Protein AF-A0AAN0JSX2-F1 (afdb_monomer)

Organism: Amphimedon queenslandica (NCBI:txid400682)

Secondary structure (DSSP, 8-state):
-PPPEEEE---TT--EEEEEETT---S-STT---EEEEEE-TT---EEEEEE-SS-EEEEESS--SS-TTS-TT---EEEEE-TTT-EEEEEEEEEEEEEEE-TT---S----S-GGGS----HHHHHHHHHHHHHHHS-HHHHHHHHHHHHT---HHHHTTSS--

Mean predicted aligned error: 17.33 Å

Structure (mmCIF, N/CA/C/O backbone):
data_AF-A0AAN0JSX2-F1
#
_entry.id   AF-A0AAN0JSX2-F1
#
loop_
_atom_site.group_PDB
_atom_site.id
_atom_site.type_symbol
_atom_site.label_atom_id
_atom_site.label_alt_id
_atom_site.label_comp_id
_atom_site.label_asym_id
_atom_site.label_entity_id
_atom_site.label_seq_id
_atom_site.pdbx_PDB_ins_code
_atom_site.Cartn_x
_atom_site.Cartn_y
_atom_site.Cartn_z
_atom_site.occupancy
_atom_site.B_iso_or_equiv
_atom_site.auth_seq_id
_atom_site.auth_comp_id
_atom_site.auth_asym_id
_atom_site.auth_atom_id
_atom_site.pdbx_PDB_model_num
ATOM 1 N N . MET A 1 1 ? -31.778 7.246 20.346 1.00 63.88 1 MET A N 1
ATOM 2 C CA . MET A 1 1 ? -30.745 7.809 19.453 1.00 63.88 1 MET A CA 1
ATOM 3 C C . MET A 1 1 ? -29.458 7.759 20.254 1.00 63.88 1 MET A C 1
ATOM 5 O O . MET A 1 1 ? -29.471 8.270 21.362 1.00 63.88 1 MET A O 1
ATOM 9 N N . MET A 1 2 ? -28.451 7.012 19.806 1.00 69.50 2 MET A N 1
ATOM 10 C CA . MET A 1 2 ? -27.197 6.855 20.552 1.00 69.50 2 MET A CA 1
ATOM 11 C C . MET A 1 2 ? -26.260 8.002 20.161 1.00 69.50 2 MET A C 1
ATOM 13 O O . MET A 1 2 ? -26.113 8.276 18.970 1.00 69.50 2 MET A O 1
ATOM 17 N N . GLU A 1 3 ? -25.701 8.702 21.144 1.00 83.25 3 GLU A N 1
ATOM 18 C CA . GLU A 1 3 ? -24.790 9.827 20.920 1.00 83.25 3 GLU A CA 1
ATOM 19 C C . GLU A 1 3 ? -23.380 9.284 20.666 1.00 83.25 3 GLU A C 1
ATOM 21 O O . GLU A 1 3 ? -22.887 8.461 21.436 1.00 83.25 3 GLU A O 1
ATOM 26 N N . ILE A 1 4 ? -22.761 9.684 19.551 1.00 87.25 4 ILE A N 1
ATOM 27 C CA . ILE A 1 4 ? -21.416 9.234 19.177 1.00 87.25 4 ILE A CA 1
ATOM 28 C C . ILE A 1 4 ? -20.429 10.353 19.489 1.00 87.25 4 ILE A C 1
ATOM 30 O O . ILE A 1 4 ? -20.516 11.436 18.910 1.00 87.25 4 ILE A O 1
ATOM 34 N N . THR A 1 5 ? -19.467 10.072 20.364 1.00 88.88 5 THR A N 1
ATOM 35 C CA . THR A 1 5 ? -18.382 11.004 20.701 1.00 88.88 5 THR A CA 1
ATOM 36 C C . THR A 1 5 ? -17.148 10.666 19.875 1.00 88.88 5 THR A C 1
ATOM 38 O O . THR A 1 5 ? -16.704 9.524 19.872 1.00 88.88 5 THR A O 1
ATOM 41 N N . ILE A 1 6 ? -16.573 11.644 19.173 1.00 89.38 6 ILE A N 1
ATOM 42 C CA . ILE A 1 6 ? -15.416 11.435 18.290 1.00 89.38 6 ILE A CA 1
ATOM 43 C C . ILE A 1 6 ? -14.144 11.941 18.967 1.00 89.38 6 ILE A C 1
ATOM 45 O O . ILE A 1 6 ? -14.083 13.095 19.389 1.00 89.38 6 ILE A O 1
ATOM 49 N N . GLN A 1 7 ? -13.115 11.098 19.017 1.00 86.88 7 GLN A N 1
ATOM 50 C CA . GLN A 1 7 ? -11.794 11.433 19.540 1.00 86.88 7 GLN A CA 1
ATOM 51 C C . GLN A 1 7 ? -10.733 11.206 18.455 1.00 86.88 7 GLN A C 1
ATOM 53 O O . GLN A 1 7 ? -10.512 10.085 18.002 1.00 86.88 7 GLN A O 1
ATOM 58 N N . GLU A 1 8 ? -10.073 12.278 18.008 1.00 81.38 8 GLU A N 1
ATOM 59 C CA . GLU A 1 8 ? -8.985 12.190 17.025 1.00 81.38 8 GLU A CA 1
ATOM 60 C C . GLU A 1 8 ? -7.640 11.970 17.723 1.00 81.38 8 GLU A C 1
ATOM 62 O O . GLU A 1 8 ? -7.170 12.812 18.494 1.00 81.38 8 GLU A O 1
ATOM 67 N N . THR A 1 9 ? -6.981 10.854 17.415 1.00 73.50 9 THR A N 1
ATOM 68 C CA . THR A 1 9 ? -5.629 10.579 17.903 1.00 73.50 9 THR A CA 1
ATOM 69 C C . THR A 1 9 ? -4.626 11.293 16.991 1.00 73.50 9 THR A C 1
ATOM 71 O O . THR A 1 9 ? -4.308 10.839 15.892 1.00 73.50 9 THR A O 1
ATOM 74 N N . ASN A 1 10 ? -4.108 12.446 17.425 1.00 59.91 10 ASN A N 1
ATOM 75 C CA . ASN A 1 10 ? -3.273 13.322 16.586 1.00 59.91 10 ASN A CA 1
ATOM 76 C C . ASN A 1 10 ? -1.787 12.895 16.4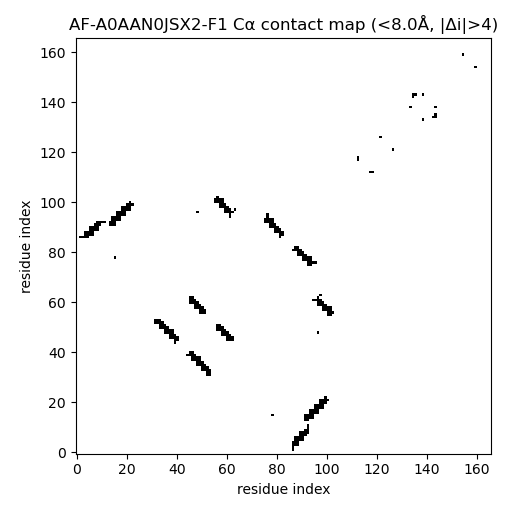89 1.00 59.91 10 ASN A C 1
ATOM 78 O O . ASN A 1 10 ? -0.896 13.699 16.208 1.00 59.91 10 ASN A O 1
ATOM 82 N N . SER A 1 11 ? -1.487 11.615 16.711 1.00 59.62 11 SER A N 1
ATOM 83 C CA . SER A 1 11 ? -0.126 11.090 16.594 1.00 59.62 11 SER A CA 1
ATOM 84 C C . SER A 1 11 ? 0.223 10.834 15.129 1.00 59.62 11 SER A C 1
ATOM 86 O O . SER A 1 11 ? -0.062 9.785 14.559 1.00 59.62 11 SER A O 1
ATOM 88 N N . GLN A 1 12 ? 0.890 11.796 14.491 1.00 54.22 12 GLN A N 1
ATOM 89 C CA . GLN A 1 12 ? 1.359 11.678 13.100 1.00 54.22 12 GLN A CA 1
ATOM 90 C C . GLN A 1 12 ? 2.410 10.561 12.899 1.00 54.22 12 GLN A C 1
ATOM 92 O O . GLN A 1 12 ? 2.685 10.161 11.768 1.00 54.22 12 GLN A O 1
ATOM 97 N N . ARG A 1 13 ? 3.006 10.062 13.993 1.00 54.09 13 ARG A N 1
ATOM 98 C CA . ARG A 1 13 ? 3.979 8.956 13.999 1.00 54.09 13 ARG A CA 1
ATOM 99 C 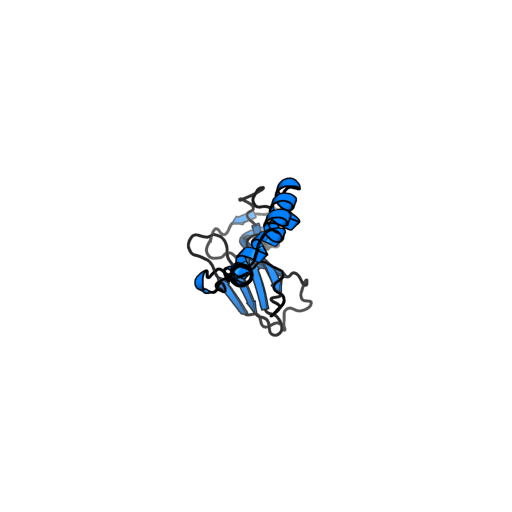C . ARG A 1 13 ? 3.335 7.563 14.029 1.00 54.09 13 ARG A C 1
ATOM 101 O O . ARG A 1 13 ? 4.021 6.613 13.674 1.00 54.09 13 ARG A O 1
ATOM 108 N N . ASP A 1 14 ? 2.038 7.471 14.325 1.00 62.66 14 ASP A N 1
ATOM 109 C CA . ASP A 1 14 ? 1.311 6.205 14.513 1.00 62.66 14 ASP A CA 1
ATOM 110 C C . ASP A 1 14 ? 0.296 5.952 13.387 1.00 62.66 14 ASP A C 1
ATOM 112 O O . ASP A 1 14 ? -0.774 5.385 13.600 1.00 62.66 14 ASP A O 1
ATOM 116 N N . ALA A 1 15 ? 0.595 6.420 12.170 1.00 76.56 15 ALA A N 1
ATOM 117 C CA . ALA A 1 15 ? -0.285 6.186 11.031 1.00 76.56 15 ALA A CA 1
ATOM 118 C C . ALA A 1 15 ? -0.373 4.681 10.734 1.00 76.56 15 ALA A C 1
ATOM 120 O O . ALA A 1 15 ? 0.640 4.032 10.467 1.00 76.56 15 ALA A O 1
ATOM 121 N N . ILE A 1 16 ? -1.588 4.137 10.755 1.00 85.44 16 ILE A N 1
ATOM 122 C CA . ILE A 1 16 ? -1.847 2.718 10.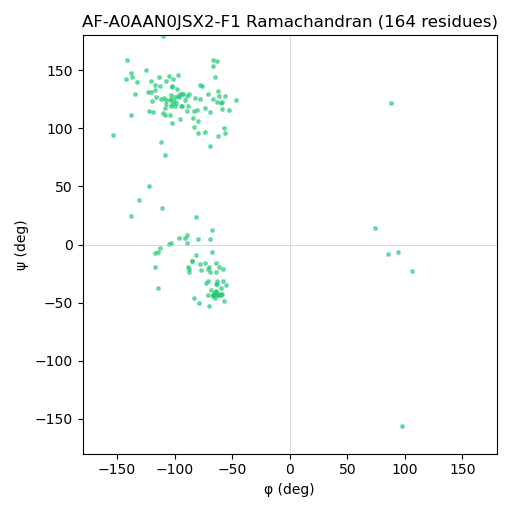505 1.00 85.44 16 ILE A CA 1
ATOM 123 C C . ILE A 1 16 ? -1.902 2.514 8.986 1.00 85.44 16 ILE A C 1
ATOM 125 O O . ILE A 1 16 ? -2.799 3.064 8.346 1.00 85.44 16 ILE A O 1
ATOM 129 N N . PRO A 1 17 ? -0.978 1.766 8.360 1.00 87.25 17 PRO A N 1
ATOM 130 C CA . PRO A 1 17 ? -1.005 1.568 6.916 1.00 87.25 17 PRO A CA 1
ATOM 131 C C . PRO A 1 17 ? -2.168 0.654 6.511 1.00 87.25 17 PRO A C 1
ATOM 133 O O . PRO A 1 17 ? -2.313 -0.450 7.037 1.00 87.25 17 PRO A O 1
ATOM 136 N N . LEU A 1 18 ? -2.969 1.090 5.540 1.00 88.56 18 LEU A N 1
ATOM 137 C CA . LEU A 1 18 ? -4.032 0.292 4.934 1.00 88.56 18 LEU A CA 1
ATOM 138 C C . LEU A 1 18 ? -3.549 -0.276 3.598 1.00 88.56 18 LEU A C 1
ATOM 140 O O . LEU A 1 18 ? -3.137 0.470 2.713 1.00 88.56 18 LEU A O 1
ATOM 144 N N . LEU A 1 19 ? -3.601 -1.598 3.437 1.00 89.00 19 LEU A N 1
ATOM 145 C CA . LEU A 1 19 ? -3.076 -2.284 2.254 1.00 89.00 19 LEU A CA 1
ATOM 146 C C . LEU A 1 19 ? -4.213 -2.788 1.368 1.00 89.00 19 LEU A C 1
ATOM 148 O O . LEU A 1 19 ? -5.057 -3.563 1.815 1.00 89.00 19 LEU A O 1
ATOM 152 N N . SER A 1 20 ? -4.204 -2.387 0.099 1.00 88.00 20 SER A N 1
ATOM 153 C CA . SER A 1 20 ? -5.123 -2.881 -0.927 1.00 88.00 20 SER A CA 1
ATOM 154 C C . SER A 1 20 ? -4.355 -3.750 -1.918 1.00 88.00 20 SER A C 1
ATOM 156 O O . SER A 1 20 ? -3.491 -3.251 -2.633 1.00 88.00 20 SER A O 1
ATOM 158 N N . PHE A 1 21 ? -4.641 -5.050 -1.952 1.00 87.62 21 PHE A N 1
ATOM 159 C CA . PHE A 1 21 ? -3.973 -5.998 -2.843 1.00 87.62 21 PHE A CA 1
ATOM 160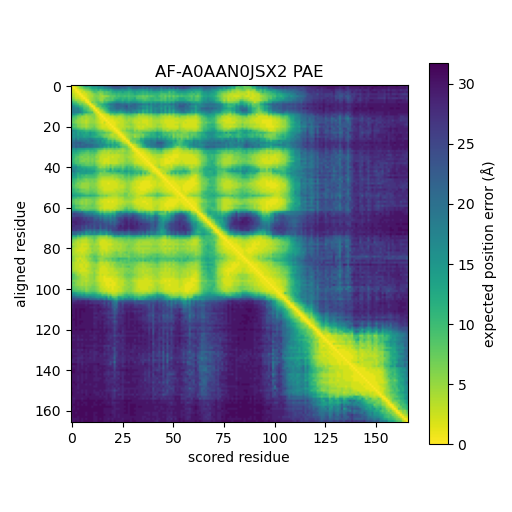 C C . PHE A 1 21 ? -4.757 -6.182 -4.145 1.00 87.62 21 PHE A C 1
ATOM 162 O O . PHE A 1 21 ? -5.957 -6.447 -4.137 1.00 87.62 21 PHE A O 1
ATOM 169 N N . SER A 1 22 ? -4.064 -6.063 -5.278 1.00 85.81 22 SER A N 1
ATOM 170 C CA . SER A 1 22 ? -4.658 -6.173 -6.625 1.00 85.81 22 SER A CA 1
ATOM 171 C C . SER A 1 22 ? -5.253 -7.547 -6.952 1.00 85.81 22 SER A C 1
ATOM 173 O O . SER A 1 22 ? -6.139 -7.647 -7.794 1.00 85.81 22 SER A O 1
ATOM 175 N N . ASN A 1 23 ? -4.797 -8.606 -6.286 1.00 83.62 23 ASN A N 1
ATOM 176 C CA . ASN A 1 23 ? -5.297 -9.971 -6.448 1.00 83.62 23 ASN A CA 1
ATOM 177 C C . ASN A 1 23 ? -6.467 -10.321 -5.510 1.00 83.62 23 ASN A C 1
ATOM 179 O O . ASN A 1 23 ? -6.867 -11.481 -5.458 1.00 83.62 23 ASN A O 1
ATOM 183 N N . GLY A 1 24 ? -7.023 -9.344 -4.789 1.00 76.50 24 GLY A N 1
ATOM 184 C CA . GLY A 1 24 ? -8.196 -9.534 -3.938 1.00 76.50 24 GLY A CA 1
ATOM 185 C C . GLY A 1 24 ? -7.865 -9.762 -2.462 1.00 76.50 24 GLY A C 1
ATOM 186 O O . GLY A 1 24 ? -6.842 -9.304 -1.952 1.00 76.50 24 GLY A O 1
ATOM 187 N N . ARG A 1 25 ? -8.790 -10.414 -1.750 1.00 75.06 25 ARG A N 1
ATOM 188 C CA . ARG A 1 25 ? -8.750 -10.611 -0.294 1.00 75.06 25 ARG A CA 1
ATOM 189 C C . ARG A 1 25 ? -8.354 -12.051 0.034 1.00 75.06 25 ARG A C 1
ATOM 191 O O . ARG A 1 25 ? -8.733 -12.969 -0.677 1.00 75.06 25 ARG A O 1
ATOM 198 N N . LEU A 1 26 ? -7.607 -12.229 1.120 1.00 73.25 26 LEU A N 1
ATOM 199 C CA . LEU A 1 26 ? -7.299 -13.549 1.668 1.00 73.25 26 LEU A CA 1
ATOM 200 C C . LEU A 1 26 ? -8.514 -14.117 2.412 1.00 73.25 26 LEU A C 1
ATOM 202 O O . LEU A 1 26 ? -9.139 -13.399 3.198 1.00 73.25 26 LEU A O 1
ATOM 206 N N . ASP A 1 27 ? -8.798 -15.402 2.199 1.00 70.94 27 ASP A N 1
ATOM 207 C CA . ASP A 1 27 ? -9.889 -16.120 2.873 1.00 70.94 27 ASP A CA 1
ATOM 208 C C . ASP A 1 27 ? -9.568 -16.414 4.348 1.00 70.94 27 ASP A C 1
ATOM 210 O O . ASP A 1 27 ? -10.451 -16.361 5.204 1.00 70.94 27 ASP A O 1
ATOM 214 N N . SER A 1 28 ? -8.293 -16.656 4.672 1.00 67.19 28 SER A N 1
ATOM 215 C CA . SER A 1 28 ? -7.804 -16.826 6.042 1.00 67.19 28 SER A CA 1
ATOM 216 C C . SER A 1 28 ? -6.536 -16.002 6.288 1.00 67.19 28 SER A C 1
ATOM 218 O O . SER A 1 28 ? -5.655 -15.872 5.440 1.00 67.19 28 SER A O 1
ATOM 220 N N . SER A 1 29 ? -6.461 -15.401 7.477 1.00 67.81 29 SER A N 1
ATOM 221 C CA . SE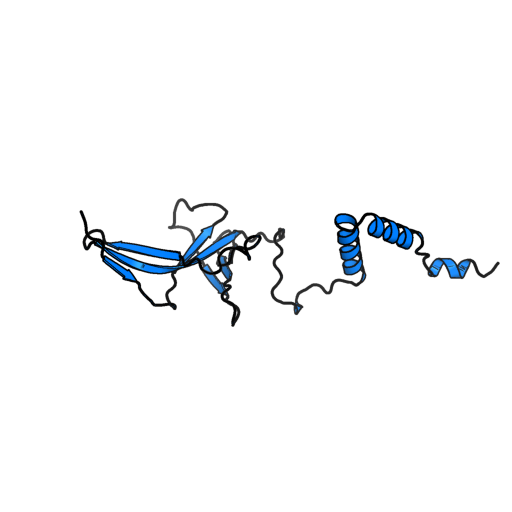R A 1 29 ? -5.327 -14.579 7.929 1.00 67.81 29 SER A CA 1
ATOM 222 C C . SER A 1 29 ? -4.227 -15.412 8.607 1.00 67.81 29 SER A C 1
ATOM 224 O O . SER A 1 29 ? -3.081 -14.980 8.695 1.00 67.81 29 SER A O 1
ATOM 226 N N . SER A 1 30 ? -4.561 -16.615 9.089 1.00 64.81 30 SER A N 1
ATOM 227 C CA . SER A 1 30 ? -3.735 -17.382 10.032 1.00 64.81 30 SER A CA 1
ATOM 228 C C . SER A 1 30 ? -2.433 -17.934 9.453 1.00 64.81 30 SER A C 1
ATOM 230 O O . SER A 1 30 ? -1.492 -18.147 10.213 1.00 64.81 30 SER A O 1
ATOM 232 N N . ASP A 1 31 ? -2.349 -18.124 8.133 1.00 66.00 31 ASP A N 1
ATOM 233 C CA . ASP A 1 31 ? -1.277 -18.935 7.540 1.00 66.00 31 ASP A CA 1
ATOM 234 C C . ASP A 1 31 ? -0.281 -18.136 6.693 1.00 66.00 31 ASP A C 1
ATOM 236 O O . ASP A 1 31 ? 0.710 -18.688 6.218 1.00 66.00 31 ASP A O 1
ATOM 240 N N . VAL A 1 32 ? -0.493 -16.829 6.513 1.00 74.12 32 VAL A N 1
ATOM 241 C CA . VAL A 1 32 ? 0.390 -16.019 5.668 1.00 74.12 32 VAL A CA 1
ATOM 242 C C . VAL A 1 32 ? 1.441 -15.331 6.528 1.00 74.12 32 VAL A C 1
ATOM 244 O O . VAL A 1 32 ? 1.164 -14.361 7.235 1.00 74.12 32 VAL A O 1
ATOM 247 N N . LYS A 1 33 ? 2.691 -15.789 6.432 1.00 84.62 33 LYS A N 1
ATOM 248 C CA . LYS A 1 33 ? 3.825 -15.059 7.006 1.00 84.62 33 LYS A CA 1
ATOM 249 C C . LYS A 1 33 ? 4.113 -13.840 6.146 1.00 84.62 33 LYS A C 1
ATOM 251 O O . LYS A 1 33 ? 4.479 -13.963 4.979 1.00 84.62 33 LYS A O 1
ATOM 256 N N . VAL A 1 34 ? 3.974 -12.656 6.735 1.00 87.06 34 VAL A N 1
ATOM 257 C CA . VAL A 1 34 ? 4.172 -11.388 6.033 1.00 87.06 34 VAL A CA 1
ATOM 258 C C . VAL A 1 34 ? 5.337 -10.615 6.642 1.00 87.06 34 VAL A C 1
ATOM 260 O O . VAL A 1 34 ? 5.440 -10.463 7.858 1.00 87.06 34 VAL A O 1
ATOM 263 N N . LYS A 1 35 ? 6.232 -10.110 5.791 1.00 91.31 35 LYS A N 1
ATOM 264 C CA . LYS A 1 35 ? 7.308 -9.185 6.169 1.00 91.31 35 LYS A CA 1
ATOM 265 C C . LYS A 1 35 ? 7.156 -7.880 5.407 1.00 91.31 35 LYS A C 1
ATOM 267 O O . LYS A 1 35 ? 7.173 -7.873 4.177 1.00 91.31 35 LYS A O 1
ATOM 272 N N . HIS A 1 36 ? 7.065 -6.781 6.143 1.00 91.88 36 HIS A N 1
ATOM 273 C CA . HIS A 1 36 ? 6.926 -5.441 5.588 1.00 91.88 36 HIS A CA 1
ATOM 274 C C . HIS A 1 36 ? 8.258 -4.690 5.621 1.00 91.88 36 HIS A C 1
ATOM 276 O O . HIS A 1 36 ? 9.043 -4.808 6.563 1.00 91.88 36 HIS A O 1
ATOM 282 N N . SER A 1 37 ? 8.531 -3.910 4.584 1.00 92.62 37 SER A N 1
ATOM 283 C CA . SER A 1 37 ? 9.675 -3.002 4.516 1.00 92.62 37 SER A CA 1
ATOM 284 C C . SER A 1 37 ? 9.216 -1.688 3.902 1.00 92.62 37 SER A C 1
ATOM 286 O O . SER A 1 37 ? 8.833 -1.643 2.733 1.00 92.62 37 SER A O 1
ATOM 288 N N . LEU A 1 38 ? 9.206 -0.635 4.718 1.00 90.12 38 LEU A N 1
ATOM 289 C CA . LEU A 1 38 ? 8.777 0.702 4.326 1.00 90.12 38 LEU A CA 1
ATOM 290 C C . LEU A 1 38 ? 9.994 1.536 3.921 1.00 90.12 38 LEU A C 1
ATOM 292 O O . LEU A 1 38 ? 10.967 1.637 4.666 1.00 90.12 38 LEU A O 1
ATOM 296 N N . TYR A 1 39 ? 9.907 2.164 2.756 1.00 88.62 39 TYR A N 1
ATOM 297 C CA . TYR A 1 39 ? 10.922 3.052 2.211 1.00 88.62 39 TYR A CA 1
ATOM 298 C C . TYR A 1 39 ? 10.313 4.432 1.998 1.00 88.62 39 TYR A C 1
ATOM 300 O O . TYR A 1 39 ? 9.248 4.570 1.396 1.00 88.62 39 TYR A O 1
ATOM 308 N N . GLN A 1 40 ? 11.004 5.460 2.475 1.00 83.81 40 GLN A N 1
ATOM 309 C CA . GLN A 1 40 ? 10.628 6.849 2.261 1.00 83.81 40 GLN A CA 1
ATOM 310 C C . GLN A 1 40 ? 11.870 7.642 1.870 1.00 83.81 40 GLN A C 1
ATOM 312 O O . GLN A 1 40 ? 12.892 7.591 2.556 1.00 83.81 40 GLN A O 1
ATOM 317 N N . GLU A 1 41 ? 11.770 8.391 0.779 1.00 77.62 41 GLU A N 1
ATOM 318 C CA . GLU A 1 41 ? 12.811 9.333 0.390 1.00 77.62 41 GLU A CA 1
ATOM 319 C C . GLU A 1 41 ? 12.718 10.603 1.248 1.00 77.62 41 GLU A C 1
ATOM 321 O O . GLU A 1 41 ? 11.628 11.119 1.521 1.00 77.62 41 GLU A O 1
ATOM 326 N N . LYS A 1 42 ? 13.866 11.112 1.710 1.00 76.94 42 LYS A N 1
ATOM 327 C CA . LYS A 1 42 ? 13.910 12.320 2.542 1.00 76.94 42 LYS A CA 1
ATOM 328 C C . LYS A 1 42 ? 13.333 13.507 1.766 1.00 76.94 42 LYS A C 1
ATOM 330 O O . LYS A 1 42 ? 13.770 13.800 0.664 1.00 76.94 42 LYS A O 1
ATOM 335 N N . GLY A 1 43 ? 12.369 14.204 2.365 1.00 69.94 43 GLY A N 1
ATOM 336 C CA . GLY A 1 43 ? 11.714 15.366 1.753 1.00 69.94 43 GLY A CA 1
ATOM 337 C C . GLY A 1 43 ? 10.537 15.028 0.835 1.00 69.94 43 GLY A C 1
ATOM 338 O O . GLY A 1 43 ? 9.787 15.930 0.468 1.00 69.94 43 GLY A O 1
ATOM 339 N N . MET A 1 44 ? 10.302 13.748 0.526 1.00 69.88 44 MET A N 1
ATOM 340 C CA . MET A 1 44 ? 9.121 13.317 -0.219 1.00 69.88 44 MET A CA 1
ATOM 341 C C . MET A 1 44 ? 8.079 12.714 0.723 1.00 69.88 44 MET A C 1
ATOM 343 O O . MET A 1 44 ? 8.383 11.910 1.606 1.00 69.88 44 MET A O 1
ATOM 347 N N . LYS A 1 45 ? 6.812 13.085 0.513 1.00 74.44 45 LYS A N 1
ATOM 348 C CA . LYS A 1 45 ? 5.673 12.433 1.179 1.00 74.44 45 LYS A CA 1
ATOM 349 C C . LYS A 1 45 ? 5.386 11.039 0.601 1.00 74.44 45 LYS A C 1
ATOM 351 O O . LYS A 1 45 ? 4.702 10.244 1.242 1.00 74.44 45 LYS A O 1
ATOM 356 N N . ARG A 1 46 ? 5.931 10.738 -0.587 1.00 77.81 46 ARG A N 1
ATOM 357 C CA . ARG A 1 46 ? 5.840 9.428 -1.238 1.00 77.81 46 ARG A CA 1
ATOM 358 C C . ARG A 1 46 ? 6.596 8.376 -0.438 1.00 77.81 46 ARG A C 1
ATOM 360 O O . ARG A 1 46 ? 7.784 8.513 -0.160 1.00 77.81 46 ARG A O 1
ATOM 367 N N . ARG A 1 47 ? 5.874 7.317 -0.106 1.00 84.56 47 ARG A N 1
ATOM 368 C CA . ARG A 1 47 ? 6.321 6.128 0.603 1.00 84.56 47 ARG A CA 1
ATOM 369 C C . ARG A 1 47 ? 6.083 4.921 -0.292 1.00 84.56 47 ARG A C 1
ATOM 371 O O . ARG A 1 47 ? 5.050 4.818 -0.957 1.00 84.56 47 ARG A O 1
ATOM 378 N N . THR A 1 48 ? 7.035 4.004 -0.274 1.00 89.00 48 THR A N 1
ATOM 379 C CA . THR A 1 48 ? 6.965 2.718 -0.961 1.00 89.00 48 THR A CA 1
ATOM 380 C C . THR A 1 48 ? 6.982 1.621 0.085 1.00 89.00 48 THR A C 1
ATOM 382 O O . THR A 1 48 ? 7.878 1.576 0.926 1.00 89.00 48 THR A O 1
ATOM 385 N N . LEU A 1 49 ? 6.011 0.721 0.027 1.00 91.38 49 LEU A N 1
ATOM 386 C CA . LEU A 1 49 ? 5.935 -0.441 0.890 1.00 91.38 49 LEU A CA 1
ATOM 387 C C . LEU A 1 49 ? 6.224 -1.699 0.080 1.00 91.38 49 LEU A C 1
ATOM 389 O O . LEU A 1 49 ? 5.570 -1.978 -0.925 1.00 91.38 49 LEU A O 1
ATOM 393 N N . VAL A 1 50 ? 7.190 -2.480 0.548 1.00 93.12 50 VAL A N 1
ATOM 394 C CA . VAL A 1 50 ? 7.467 -3.820 0.037 1.00 93.12 50 VAL A CA 1
ATOM 395 C C . VAL A 1 50 ? 6.924 -4.823 1.038 1.00 93.12 50 VAL A C 1
ATOM 397 O O . VAL A 1 50 ? 7.289 -4.800 2.212 1.00 93.12 50 VAL A O 1
ATOM 400 N N . THR A 1 51 ? 6.056 -5.709 0.569 1.00 91.62 51 THR A N 1
ATOM 401 C CA . THR A 1 51 ? 5.444 -6.753 1.389 1.00 91.62 51 THR A CA 1
ATOM 402 C C . THR A 1 51 ? 5.837 -8.113 0.836 1.00 91.62 51 THR A C 1
ATOM 404 O O . THR A 1 51 ? 5.464 -8.464 -0.281 1.00 91.62 51 THR A O 1
ATOM 407 N N . LYS A 1 52 ? 6.615 -8.877 1.599 1.00 91.06 52 LYS A N 1
ATOM 408 C CA . LYS A 1 52 ? 7.036 -10.233 1.237 1.00 91.06 52 LYS A CA 1
ATOM 409 C C . LYS A 1 52 ? 6.168 -11.250 1.957 1.00 91.06 52 LYS A C 1
ATOM 411 O O . LYS A 1 52 ? 6.062 -11.203 3.179 1.00 91.06 52 LYS A O 1
ATOM 416 N N . THR A 1 53 ? 5.592 -12.156 1.185 1.00 88.19 53 THR A N 1
ATOM 417 C CA . THR A 1 53 ? 4.909 -13.364 1.661 1.00 88.19 53 THR A CA 1
ATOM 418 C C . THR A 1 53 ? 5.740 -14.594 1.293 1.00 88.19 53 THR A C 1
ATOM 420 O O . THR A 1 53 ? 6.783 -14.453 0.648 1.00 88.19 53 THR A O 1
ATOM 423 N N . ASP A 1 54 ? 5.279 -15.791 1.653 1.00 86.19 54 ASP A N 1
ATOM 424 C CA . ASP A 1 54 ? 5.975 -17.041 1.320 1.00 86.19 54 ASP A CA 1
ATOM 425 C C . ASP A 1 54 ? 6.065 -17.298 -0.198 1.00 86.19 54 ASP A C 1
ATOM 427 O O . ASP A 1 54 ? 7.053 -17.857 -0.674 1.00 86.19 54 ASP A O 1
ATOM 431 N N . HIS A 1 55 ? 5.076 -16.842 -0.978 1.00 83.56 55 HIS A N 1
ATOM 432 C CA . HIS A 1 55 ? 4.980 -17.143 -2.417 1.00 83.56 55 HIS A CA 1
ATOM 433 C C . HIS A 1 55 ? 5.084 -15.923 -3.334 1.00 83.56 55 HIS A C 1
ATOM 435 O O . HIS A 1 55 ? 5.359 -16.066 -4.524 1.00 83.56 55 HIS A O 1
ATOM 441 N N . MET A 1 56 ? 4.857 -14.720 -2.809 1.00 86.44 56 MET A N 1
ATOM 442 C CA . MET A 1 56 ? 4.756 -13.505 -3.614 1.00 86.44 56 MET A CA 1
ATOM 443 C C . MET A 1 56 ? 5.397 -12.321 -2.897 1.00 86.44 56 MET A C 1
ATOM 445 O O . MET A 1 56 ? 5.267 -12.149 -1.682 1.00 86.44 56 MET A O 1
ATOM 449 N N . THR A 1 57 ? 6.064 -11.464 -3.660 1.00 90.62 57 THR A N 1
ATOM 450 C CA . THR A 1 57 ? 6.449 -10.131 -3.191 1.00 90.62 57 THR A CA 1
ATOM 451 C C . THR A 1 57 ? 5.495 -9.121 -3.798 1.00 90.62 57 THR A C 1
ATOM 453 O O . THR A 1 57 ? 5.226 -9.186 -4.989 1.00 90.62 57 THR A O 1
ATOM 456 N N . TYR A 1 58 ? 5.010 -8.182 -3.001 1.00 90.88 58 TYR A N 1
ATOM 457 C CA . TYR A 1 58 ? 4.196 -7.066 -3.455 1.00 90.88 58 TYR A CA 1
ATOM 458 C C . TYR A 1 58 ? 4.950 -5.763 -3.254 1.00 90.88 58 TYR A C 1
ATOM 460 O O . TYR A 1 58 ? 5.664 -5.593 -2.260 1.00 90.88 58 TYR A O 1
ATOM 468 N N . ILE A 1 59 ? 4.758 -4.835 -4.181 1.00 90.88 59 ILE A N 1
ATOM 469 C CA . ILE A 1 59 ? 5.263 -3.469 -4.090 1.00 90.88 59 ILE A CA 1
ATOM 470 C C . ILE A 1 59 ? 4.059 -2.547 -4.214 1.00 90.88 59 ILE A C 1
ATOM 472 O O . ILE A 1 59 ? 3.237 -2.722 -5.113 1.00 90.88 59 ILE A O 1
ATOM 476 N N . GLY A 1 60 ? 3.952 -1.582 -3.310 1.00 88.88 60 GLY A N 1
ATOM 477 C CA . GLY A 1 60 ? 2.919 -0.562 -3.376 1.00 88.88 60 GLY A CA 1
ATOM 478 C C . GLY A 1 60 ? 3.420 0.805 -2.966 1.00 88.88 60 GLY A C 1
ATOM 479 O O . GLY A 1 60 ? 4.433 0.935 -2.277 1.00 88.88 60 GLY A O 1
ATOM 480 N N . THR A 1 61 ? 2.706 1.837 -3.398 1.00 86.75 61 THR A N 1
ATOM 481 C CA . THR A 1 61 ? 2.988 3.232 -3.049 1.00 86.75 61 THR A CA 1
ATOM 482 C C . THR A 1 61 ? 1.761 3.886 -2.439 1.00 86.75 61 THR A C 1
ATOM 484 O O . THR A 1 61 ? 0.639 3.533 -2.798 1.00 86.75 61 THR A O 1
ATOM 487 N N . ASN A 1 62 ? 1.972 4.855 -1.544 1.00 80.81 62 ASN A N 1
ATOM 488 C CA . ASN A 1 62 ? 0.883 5.645 -0.948 1.00 80.81 62 ASN A CA 1
ATOM 489 C C . ASN A 1 62 ? 0.355 6.779 -1.848 1.00 80.81 62 ASN A C 1
ATOM 491 O O . ASN A 1 62 ? -0.472 7.581 -1.429 1.00 80.81 62 ASN A O 1
ATOM 495 N N . TYR A 1 63 ? 0.862 6.859 -3.077 1.00 70.94 63 TYR A N 1
ATOM 496 C CA . TYR A 1 63 ? 0.368 7.739 -4.129 1.00 70.94 63 TYR A CA 1
ATOM 497 C C . TYR A 1 63 ? -0.135 6.870 -5.270 1.00 70.94 63 TYR A C 1
ATOM 499 O O . TYR A 1 63 ? 0.531 5.894 -5.639 1.00 70.94 63 TYR A O 1
ATOM 507 N N . GLU A 1 64 ? -1.281 7.244 -5.833 1.00 58.25 64 GLU A N 1
ATOM 508 C CA . GLU A 1 64 ? -1.748 6.700 -7.102 1.00 58.25 64 GLU A CA 1
ATOM 509 C C . GLU A 1 64 ? -0.662 6.931 -8.161 1.00 58.25 64 GLU A C 1
ATOM 511 O O . GLU A 1 64 ? -0.122 8.031 -8.311 1.00 58.25 64 GLU A O 1
ATOM 516 N N . THR A 1 65 ? -0.285 5.856 -8.849 1.00 48.53 65 THR A N 1
ATOM 517 C CA . THR A 1 65 ? 0.620 5.927 -9.994 1.00 48.53 65 THR A CA 1
ATOM 518 C C . THR A 1 65 ? -0.274 5.998 -11.232 1.00 48.53 65 THR A C 1
ATOM 520 O O . THR A 1 65 ? -1.045 5.077 -11.458 1.00 48.53 65 THR A O 1
ATOM 523 N N . GLU A 1 66 ? -0.147 7.098 -11.985 1.00 42.44 66 GLU A N 1
ATOM 524 C CA . GLU A 1 66 ? -0.808 7.435 -13.265 1.00 42.44 66 GLU A CA 1
ATOM 525 C C . GLU A 1 66 ? -2.187 8.137 -13.206 1.00 42.44 66 GLU A C 1
ATOM 527 O O . GLU A 1 66 ? -3.171 7.619 -12.699 1.00 42.44 66 GLU A O 1
ATOM 532 N N . GLY A 1 67 ? -2.258 9.334 -13.816 1.00 42.31 67 GLY A N 1
ATOM 533 C CA . GLY A 1 67 ? -3.501 9.922 -14.348 1.00 42.31 67 GLY A CA 1
ATOM 534 C C . GLY A 1 67 ? -4.151 11.087 -13.590 1.00 42.31 67 GLY A C 1
ATOM 535 O O . GLY A 1 67 ? -4.860 11.873 -14.212 1.00 42.31 67 GLY A O 1
ATOM 536 N N . THR A 1 68 ? -3.903 11.269 -12.293 1.00 41.59 68 THR A N 1
ATOM 537 C CA . THR A 1 68 ? -4.678 12.216 -11.453 1.00 41.59 68 THR A CA 1
ATOM 538 C C . THR A 1 68 ? -3.798 13.152 -10.617 1.00 41.59 68 THR A C 1
ATOM 540 O O . THR A 1 68 ? -4.137 13.526 -9.498 1.00 41.59 68 THR A O 1
ATOM 543 N N . MET A 1 69 ? -2.679 13.634 -11.171 1.00 42.53 69 MET A N 1
ATOM 544 C CA . MET A 1 69 ? -1.894 14.718 -10.545 1.00 42.53 69 MET A CA 1
ATOM 545 C C . MET A 1 69 ? -2.587 16.095 -10.563 1.00 42.53 69 MET A C 1
ATOM 547 O O . MET A 1 69 ? -1.983 17.076 -10.137 1.00 42.53 69 MET A O 1
ATOM 551 N N . SER A 1 70 ? -3.835 16.203 -11.030 1.00 38.66 70 SER A N 1
ATOM 552 C CA . SER A 1 70 ? -4.500 17.499 -11.192 1.00 38.66 70 SER A CA 1
ATOM 553 C C . SER A 1 70 ? -5.705 17.760 -10.296 1.00 38.66 70 SER A C 1
ATOM 555 O O . SER A 1 70 ? -6.181 18.890 -10.342 1.00 38.66 70 SER A O 1
ATOM 557 N N . THR A 1 71 ? -6.219 16.807 -9.500 1.00 38.06 71 THR A N 1
ATOM 558 C CA . THR A 1 71 ? -7.554 17.042 -8.908 1.00 38.06 71 THR A CA 1
ATOM 559 C C . THR A 1 71 ? -7.640 17.182 -7.393 1.00 38.06 71 THR A C 1
ATOM 561 O O . THR A 1 71 ? -8.372 18.070 -6.989 1.00 38.06 71 THR A O 1
ATOM 564 N N . PHE A 1 72 ? -6.909 16.469 -6.521 1.00 42.91 72 PHE A N 1
ATOM 565 C CA . PHE A 1 72 ? -7.007 16.764 -5.070 1.00 42.91 72 PHE A CA 1
ATOM 566 C C . PHE A 1 72 ? -5.748 16.399 -4.259 1.00 42.91 72 PHE A C 1
ATOM 568 O O . PHE A 1 72 ? -5.661 15.284 -3.749 1.00 42.91 72 PHE A O 1
ATOM 575 N N . PRO A 1 73 ? -4.813 17.339 -4.017 1.00 50.78 73 PRO A N 1
ATOM 576 C CA . PRO A 1 73 ? -3.668 17.122 -3.122 1.00 50.78 73 PRO A CA 1
ATOM 577 C C . PRO A 1 73 ? -4.014 16.958 -1.619 1.00 50.78 73 PRO A C 1
ATOM 579 O O . PRO A 1 73 ? -3.111 16.989 -0.785 1.00 50.78 73 PRO A O 1
ATOM 582 N N . PHE A 1 74 ? -5.290 16.774 -1.243 1.00 55.22 74 PHE A N 1
ATOM 583 C CA . PHE A 1 74 ? -5.759 16.921 0.146 1.00 55.22 74 PHE A CA 1
ATOM 584 C C . PHE A 1 74 ? -6.758 15.859 0.640 1.00 55.22 74 PHE A C 1
ATOM 586 O O . PHE A 1 74 ? -7.520 16.129 1.566 1.00 55.22 74 PHE A O 1
ATOM 593 N N . ARG A 1 75 ? -6.798 14.646 0.072 1.00 64.69 75 ARG A N 1
ATOM 594 C CA . ARG A 1 75 ? -7.622 13.576 0.669 1.00 64.69 75 ARG A CA 1
ATOM 595 C C . ARG A 1 75 ? -6.882 12.944 1.852 1.00 64.69 75 ARG A C 1
ATOM 597 O O . ARG A 1 75 ? -5.914 12.216 1.656 1.00 64.69 75 ARG A O 1
ATOM 604 N N . LYS A 1 76 ? -7.332 13.250 3.074 1.00 76.19 76 LYS A N 1
ATOM 605 C CA . LYS A 1 76 ? -6.904 12.589 4.317 1.00 76.19 76 LYS A CA 1
ATOM 606 C C . LYS A 1 76 ? -7.883 11.455 4.615 1.00 76.19 76 LYS A C 1
ATOM 608 O O . LYS A 1 76 ? -9.070 11.708 4.799 1.00 76.19 76 LYS A O 1
ATOM 613 N N . TYR A 1 77 ? -7.384 10.225 4.654 1.00 81.38 77 TYR A N 1
ATOM 614 C CA . TYR A 1 77 ? -8.151 9.063 5.095 1.00 81.38 77 TYR A CA 1
ATOM 615 C C . TYR A 1 77 ? -7.835 8.772 6.563 1.00 81.38 77 TYR A C 1
ATOM 617 O O . TYR A 1 77 ? -6.710 8.993 7.020 1.00 81.38 77 TYR A O 1
ATOM 625 N N . MET A 1 78 ? -8.835 8.296 7.304 1.00 87.19 78 MET A N 1
ATOM 626 C CA . MET A 1 78 ? -8.709 7.925 8.713 1.00 87.19 78 MET A CA 1
ATOM 627 C C . MET A 1 78 ? -9.456 6.617 8.974 1.00 87.19 78 MET A C 1
ATOM 629 O O . MET A 1 78 ? -10.465 6.336 8.326 1.00 87.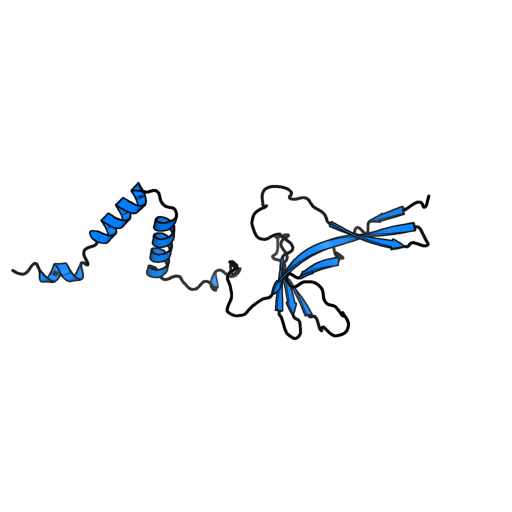19 78 MET A O 1
ATOM 633 N N . ILE A 1 79 ? -8.950 5.819 9.910 1.00 89.69 79 ILE A N 1
ATOM 634 C CA . ILE A 1 79 ? -9.588 4.587 10.378 1.00 89.69 79 ILE A CA 1
ATOM 635 C C . ILE A 1 79 ? -10.307 4.908 11.683 1.00 89.69 79 ILE A C 1
ATOM 637 O O . ILE A 1 79 ? -9.674 5.373 12.626 1.00 89.69 79 ILE A O 1
ATOM 641 N N . GLY A 1 80 ? -11.617 4.670 11.715 1.00 91.00 80 GLY A N 1
ATOM 642 C CA . GLY A 1 80 ? -12.436 4.802 12.916 1.00 91.00 80 GLY A CA 1
ATOM 643 C C . GLY A 1 80 ? -12.617 3.465 13.623 1.00 91.00 80 GLY A C 1
ATOM 644 O O . GLY A 1 80 ? -13.062 2.501 12.998 1.00 91.00 80 GLY A O 1
ATOM 645 N N . VAL A 1 81 ? -12.314 3.418 14.917 1.00 91.50 81 VAL A N 1
ATOM 646 C CA . VAL A 1 81 ? -12.645 2.301 15.807 1.00 91.50 81 VAL A CA 1
ATOM 647 C C . VAL A 1 81 ? -13.758 2.773 16.735 1.00 91.50 81 VAL A C 1
ATOM 649 O O . VAL A 1 81 ? -13.554 3.671 17.542 1.00 91.50 81 VAL A O 1
ATOM 652 N N . LEU A 1 82 ? -14.959 2.214 16.572 1.00 92.56 82 LEU A N 1
ATOM 653 C CA . LEU A 1 82 ? -16.131 2.570 17.373 1.00 92.56 82 LEU A CA 1
ATOM 654 C C . LEU A 1 82 ? -16.340 1.543 18.482 1.00 92.56 82 LEU A C 1
ATOM 656 O O . LEU A 1 82 ? -16.634 0.377 18.200 1.00 92.56 82 LEU A O 1
ATOM 660 N N . ASP A 1 83 ? -16.286 2.008 19.722 1.00 92.19 83 ASP A N 1
ATOM 661 C CA . ASP A 1 83 ? -16.812 1.274 20.860 1.00 92.19 83 ASP A CA 1
ATOM 662 C C . ASP A 1 83 ? -18.333 1.471 20.937 1.00 92.19 83 ASP A C 1
ATOM 664 O O . ASP A 1 83 ? -18.849 2.577 21.119 1.00 92.19 83 ASP A O 1
ATOM 668 N N . LYS A 1 84 ? -19.066 0.370 20.762 1.00 91.69 84 LYS A N 1
ATOM 669 C CA . LYS A 1 84 ? -20.532 0.363 20.753 1.00 91.69 84 LYS A CA 1
ATOM 670 C C . LYS A 1 84 ? -21.140 0.429 22.152 1.00 91.69 84 LYS A C 1
ATOM 672 O O . LYS A 1 84 ? -22.331 0.706 22.247 1.00 91.69 84 LYS A O 1
ATOM 677 N N . GLU A 1 85 ? -20.377 0.149 23.205 1.00 91.12 85 GLU A N 1
ATOM 678 C CA . GLU A 1 85 ? -20.870 0.222 24.584 1.00 91.12 85 GLU A CA 1
ATOM 679 C C . GLU A 1 85 ? -20.803 1.660 25.099 1.00 91.12 85 GLU A C 1
ATOM 681 O O . GLU A 1 85 ? -21.782 2.172 25.638 1.00 91.12 85 GLU A O 1
ATOM 686 N N . THR A 1 86 ? -19.676 2.339 24.868 1.00 89.38 86 THR A N 1
ATOM 687 C CA . THR A 1 86 ? -19.474 3.732 25.300 1.00 89.38 86 THR A CA 1
ATOM 688 C C . THR A 1 86 ? -19.946 4.768 24.279 1.00 89.38 86 THR A C 1
ATOM 690 O O . THR A 1 86 ? -20.148 5.925 24.638 1.00 89.38 86 THR A O 1
ATOM 693 N N . GLY A 1 87 ? -20.113 4.385 23.007 1.00 90.25 87 GLY A N 1
ATOM 694 C CA . GLY A 1 87 ? -20.421 5.316 21.916 1.00 90.25 87 GLY A CA 1
ATOM 695 C C . GLY A 1 87 ? -19.232 6.177 21.486 1.00 90.25 87 GLY A C 1
ATOM 696 O O . GLY A 1 87 ? -19.417 7.170 20.783 1.00 90.25 87 GLY A O 1
ATOM 697 N N . THR A 1 88 ? -18.014 5.823 21.896 1.00 91.50 88 THR A N 1
ATOM 698 C CA . THR A 1 88 ? -16.804 6.588 21.572 1.00 91.50 88 THR A CA 1
ATOM 699 C C . THR A 1 88 ? -16.147 6.047 20.303 1.00 91.50 88 THR A C 1
ATOM 701 O O . THR A 1 88 ? -15.918 4.845 20.178 1.00 91.50 88 THR A O 1
ATOM 704 N N . MET A 1 89 ? -15.842 6.928 19.348 1.00 92.75 89 MET A N 1
ATOM 705 C CA . MET A 1 89 ? -15.110 6.612 18.122 1.00 92.75 89 MET A CA 1
ATOM 706 C C . MET A 1 89 ? -13.703 7.205 18.165 1.00 92.75 89 MET A C 1
ATOM 708 O O . MET A 1 89 ? -13.544 8.427 18.154 1.00 92.75 89 MET A O 1
ATOM 712 N N . GLU A 1 90 ? -12.693 6.344 18.131 1.00 91.25 90 GLU A N 1
ATOM 713 C CA . GLU A 1 90 ? -11.290 6.730 17.991 1.00 91.25 90 GLU A CA 1
ATOM 714 C C . GLU A 1 90 ? -10.914 6.813 16.511 1.00 91.25 90 GLU A C 1
ATOM 716 O O . GLU A 1 90 ? -11.150 5.874 15.748 1.00 91.25 90 GLU A O 1
ATOM 721 N N . LEU A 1 91 ? -10.343 7.940 16.084 1.00 90.44 91 LEU A N 1
ATOM 722 C CA . LEU A 1 91 ? -9.894 8.146 14.709 1.00 90.44 91 LEU A CA 1
ATOM 723 C C . LEU A 1 91 ? -8.368 8.130 14.613 1.00 90.44 91 LEU A C 1
ATOM 725 O O . LEU A 1 91 ? -7.690 9.000 15.160 1.00 90.44 91 LEU A O 1
ATOM 729 N N . HIS A 1 92 ? -7.846 7.205 13.809 1.00 88.75 92 HIS A N 1
ATOM 730 C CA . HIS A 1 92 ? -6.422 7.061 13.522 1.00 88.75 92 HIS A CA 1
ATOM 731 C C . HIS A 1 92 ? -6.085 7.514 12.102 1.00 88.75 92 HIS A C 1
ATOM 733 O O . HIS A 1 92 ? -6.803 7.221 11.144 1.00 88.75 92 HIS A O 1
ATOM 739 N N . ASN A 1 93 ? -4.944 8.185 11.942 1.00 86.00 93 ASN A N 1
ATOM 740 C CA . ASN A 1 93 ? -4.409 8.505 10.619 1.00 86.00 93 ASN A CA 1
ATOM 741 C C . ASN A 1 93 ? -4.037 7.221 9.862 1.00 86.00 93 ASN A C 1
ATOM 743 O O . ASN A 1 93 ? -3.523 6.276 10.461 1.00 86.00 93 ASN A O 1
ATOM 747 N N . THR A 1 94 ? -4.240 7.198 8.543 1.00 86.44 94 THR A N 1
ATOM 748 C CA . THR A 1 94 ? -3.836 6.064 7.703 1.00 86.44 94 THR A CA 1
ATOM 749 C C . THR A 1 94 ? -3.186 6.513 6.401 1.00 86.44 94 THR A C 1
ATOM 751 O O . THR A 1 94 ? -3.583 7.511 5.799 1.00 86.44 94 THR A O 1
ATOM 754 N N . ASP A 1 95 ? -2.187 5.745 5.969 1.00 85.25 95 ASP A N 1
ATOM 755 C CA . ASP A 1 95 ? -1.654 5.787 4.611 1.00 85.25 95 ASP A CA 1
ATOM 756 C C . ASP A 1 95 ? -2.191 4.575 3.845 1.00 85.25 95 ASP A C 1
ATOM 758 O O . ASP A 1 95 ? -1.998 3.434 4.271 1.00 85.25 95 ASP A O 1
ATOM 762 N N . ILE A 1 96 ? -2.831 4.808 2.701 1.00 86.38 96 ILE A N 1
ATOM 763 C CA . ILE A 1 96 ? -3.349 3.735 1.846 1.00 86.38 96 ILE A CA 1
ATOM 764 C C . ILE A 1 96 ? -2.281 3.354 0.827 1.00 86.38 96 ILE A C 1
ATOM 766 O O . ILE A 1 96 ? -1.833 4.209 0.074 1.00 86.38 96 ILE A O 1
ATOM 770 N N . PHE A 1 97 ? -1.902 2.079 0.768 1.00 87.75 97 PHE A N 1
ATOM 771 C CA . PHE A 1 97 ? -0.971 1.541 -0.222 1.00 87.75 97 PHE A CA 1
ATOM 772 C C . PHE A 1 97 ? -1.692 0.603 -1.188 1.00 87.75 97 PHE A C 1
ATOM 774 O O . PHE A 1 97 ? -2.297 -0.391 -0.778 1.00 87.75 97 PHE A O 1
ATOM 781 N N . HIS A 1 98 ? -1.561 0.880 -2.483 1.00 87.06 98 HIS A N 1
ATOM 782 C CA . HIS A 1 98 ? -2.020 -0.017 -3.542 1.00 87.06 98 HIS A CA 1
ATOM 783 C C . HIS A 1 98 ? -0.903 -0.995 -3.903 1.00 87.06 98 HIS A C 1
ATOM 78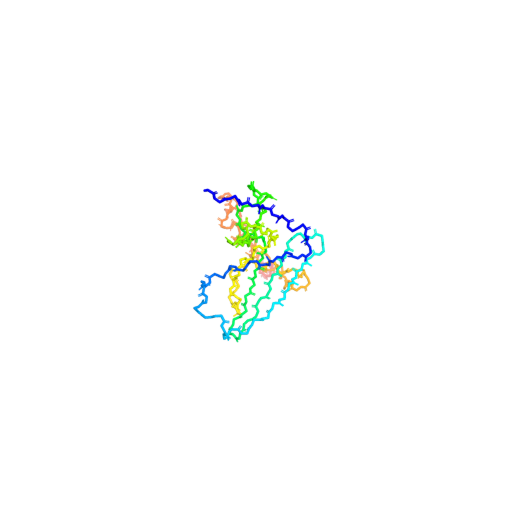5 O O . HIS A 1 98 ? 0.152 -0.583 -4.380 1.00 87.06 98 HIS A O 1
ATOM 791 N N . MET A 1 99 ? -1.121 -2.279 -3.638 1.00 89.12 99 MET A N 1
ATOM 792 C CA . MET A 1 99 ? -0.121 -3.341 -3.695 1.00 89.12 99 MET A CA 1
ATOM 793 C C . MET A 1 99 ? -0.266 -4.173 -4.977 1.00 89.12 99 MET A C 1
ATOM 795 O O . MET A 1 99 ? -1.281 -4.843 -5.208 1.00 89.12 99 MET A O 1
ATOM 799 N N . THR A 1 100 ? 0.799 -4.201 -5.776 1.00 90.31 100 THR A N 1
ATOM 800 C CA . THR A 1 100 ? 0.884 -4.969 -7.028 1.00 90.31 100 THR A CA 1
ATOM 801 C C . THR A 1 100 ? 1.914 -6.091 -6.883 1.00 90.31 100 THR A C 1
ATOM 803 O O . THR A 1 100 ? 2.984 -5.853 -6.309 1.00 90.31 100 THR A O 1
ATOM 806 N N . PRO A 1 101 ? 1.631 -7.322 -7.356 1.00 90.06 101 PRO A N 1
ATOM 807 C CA . PRO A 1 101 ? 2.598 -8.410 -7.310 1.00 90.06 101 PRO A CA 1
ATOM 808 C C . PRO A 1 101 ? 3.828 -8.068 -8.151 1.00 90.06 101 PRO A C 1
ATOM 810 O O . PRO A 1 101 ? 3.737 -7.654 -9.306 1.00 90.06 101 PRO A O 1
ATOM 813 N N . TYR A 1 102 ? 4.998 -8.272 -7.566 1.00 87.88 102 TYR A N 1
ATOM 814 C CA . TYR A 1 102 ? 6.274 -8.175 -8.245 1.00 87.88 102 TYR A CA 1
ATOM 815 C C . TYR A 1 102 ? 6.574 -9.501 -8.940 1.00 87.88 102 TYR A C 1
ATOM 817 O O . TYR A 1 102 ? 6.896 -10.502 -8.296 1.00 87.88 102 TYR A O 1
ATOM 825 N N . ILE A 1 103 ? 6.494 -9.497 -10.269 1.00 83.88 103 ILE A N 1
ATOM 826 C CA . ILE A 1 103 ? 6.798 -10.658 -11.104 1.00 83.88 103 ILE A CA 1
ATOM 827 C C . ILE A 1 103 ? 8.166 -10.438 -11.748 1.00 83.88 103 ILE A C 1
ATOM 829 O O . ILE A 1 103 ? 8.343 -9.578 -12.612 1.00 83.88 103 ILE A O 1
ATOM 833 N N . LYS A 1 104 ? 9.156 -11.236 -11.338 1.00 75.12 104 LYS A N 1
ATOM 834 C CA . LYS A 1 104 ? 10.512 -11.181 -11.897 1.00 75.12 104 LYS A CA 1
ATOM 835 C C . LYS A 1 104 ? 10.455 -11.448 -13.409 1.00 75.12 104 LYS A C 1
ATOM 837 O O . LYS A 1 104 ? 10.068 -12.533 -13.826 1.00 75.12 104 LYS A O 1
ATOM 842 N N . GLY A 1 105 ? 10.844 -10.462 -14.218 1.00 66.56 105 GLY A N 1
ATOM 843 C CA . GLY A 1 105 ? 10.865 -10.560 -15.684 1.00 66.56 105 GLY A CA 1
ATOM 844 C C . GLY A 1 105 ? 9.617 -10.038 -16.410 1.00 66.56 105 GLY A C 1
ATOM 845 O O . GLY A 1 105 ? 9.659 -9.931 -17.630 1.00 66.56 105 GLY A O 1
ATOM 846 N N . LYS A 1 106 ? 8.547 -9.656 -15.696 1.00 58.88 106 LYS A N 1
ATOM 847 C CA . LYS A 1 106 ? 7.427 -8.870 -16.246 1.00 58.88 106 LYS A CA 1
ATOM 848 C C . LYS A 1 106 ? 7.442 -7.481 -15.611 1.00 58.88 106 LYS A C 1
ATOM 850 O O . LYS A 1 106 ? 6.828 -7.258 -14.574 1.00 58.88 106 LYS A O 1
ATOM 855 N N . THR A 1 107 ? 8.179 -6.552 -16.205 1.00 53.06 107 THR A N 1
ATOM 856 C CA . THR A 1 107 ? 8.108 -5.126 -15.857 1.00 53.06 107 THR A CA 1
ATOM 857 C C . THR A 1 107 ? 7.422 -4.386 -16.996 1.00 53.06 107 THR A C 1
ATOM 859 O O . THR A 1 107 ? 8.092 -3.758 -17.807 1.00 53.06 107 THR A O 1
ATOM 862 N N . ASP A 1 108 ? 6.093 -4.494 -17.065 1.00 46.78 108 ASP A N 1
ATOM 863 C CA . ASP A 1 108 ? 5.260 -3.634 -17.925 1.00 46.78 108 ASP A CA 1
ATOM 864 C C . ASP A 1 108 ? 4.823 -2.346 -17.205 1.00 46.78 108 ASP A C 1
ATOM 866 O O . ASP A 1 108 ? 4.144 -1.504 -17.783 1.00 46.78 108 ASP A O 1
ATOM 870 N N . THR A 1 109 ? 5.240 -2.142 -15.953 1.00 44.16 109 THR A N 1
ATOM 871 C CA . THR A 1 109 ? 5.160 -0.838 -15.293 1.00 44.16 109 THR A CA 1
ATOM 872 C C . THR A 1 109 ? 6.516 -0.143 -15.394 1.00 44.16 109 THR A C 1
ATOM 874 O O . THR A 1 109 ? 7.543 -0.775 -15.115 1.00 44.16 109 THR A O 1
ATOM 877 N N . PRO A 1 110 ? 6.565 1.150 -15.768 1.00 40.97 110 PRO A N 1
ATOM 878 C CA . PRO A 1 110 ? 7.786 1.929 -15.709 1.00 40.97 110 PRO A CA 1
ATOM 879 C C . PRO A 1 110 ? 8.111 2.146 -14.232 1.00 40.97 110 PRO A C 1
ATOM 881 O O . PRO A 1 110 ? 7.778 3.160 -13.620 1.00 40.97 110 PRO A O 1
ATOM 884 N N . VAL A 1 111 ? 8.782 1.167 -13.630 1.00 44.00 111 VAL A N 1
ATOM 885 C CA . VAL A 1 111 ? 9.636 1.430 -12.485 1.00 44.00 111 VAL A CA 1
ATOM 886 C C . VAL A 1 111 ? 10.705 2.363 -13.032 1.00 44.00 111 VAL A C 1
ATOM 888 O O . VAL A 1 111 ? 11.690 1.924 -13.622 1.00 44.00 111 VAL A O 1
ATOM 891 N N . THR A 1 112 ? 10.483 3.669 -12.895 1.00 45.03 112 THR A N 1
ATOM 892 C CA . THR A 1 112 ? 11.576 4.632 -12.889 1.00 45.03 112 THR A CA 1
ATOM 893 C C . THR A 1 112 ? 12.496 4.160 -11.777 1.00 45.03 112 THR A C 1
ATOM 895 O O . THR A 1 112 ? 12.215 4.390 -10.602 1.00 45.03 112 THR A O 1
ATOM 898 N N . ASP A 1 113 ? 13.522 3.394 -12.150 1.00 41.06 113 ASP A N 1
ATOM 899 C CA . ASP A 1 113 ? 14.549 2.922 -11.237 1.00 41.06 113 ASP A CA 1
ATOM 900 C C . ASP A 1 113 ? 15.082 4.163 -10.504 1.00 41.06 113 ASP A C 1
ATOM 902 O O . ASP A 1 113 ? 15.587 5.087 -11.160 1.00 41.06 113 ASP A O 1
ATOM 906 N N . PRO A 1 114 ? 14.900 4.255 -9.173 1.00 45.84 114 PRO A N 1
ATOM 907 C CA . PRO A 1 114 ? 15.251 5.447 -8.412 1.00 45.84 114 PRO A CA 1
ATOM 908 C C . PRO A 1 114 ? 16.766 5.672 -8.365 1.00 45.84 114 PRO A C 1
ATOM 910 O O . PRO A 1 114 ? 17.214 6.710 -7.886 1.00 45.84 114 PRO A O 1
ATOM 913 N N . ASN A 1 115 ? 17.572 4.731 -8.873 1.00 39.44 115 ASN A N 1
ATOM 914 C CA . ASN A 1 115 ? 19.008 4.888 -8.954 1.00 39.44 115 ASN A CA 1
ATOM 915 C C . ASN A 1 115 ? 19.477 5.239 -10.385 1.00 39.44 115 ASN A C 1
ATOM 917 O O . ASN A 1 115 ? 19.593 4.348 -11.233 1.00 39.44 115 ASN A O 1
ATOM 921 N N . PRO A 1 116 ? 19.849 6.505 -10.673 1.00 47.03 116 PRO A N 1
ATOM 922 C CA . PRO A 1 116 ? 20.364 6.893 -11.988 1.00 47.03 116 PRO A CA 1
ATOM 923 C C . PRO A 1 116 ? 21.661 6.162 -12.371 1.00 47.03 116 PRO A C 1
ATOM 925 O O . PRO A 1 116 ? 21.963 6.068 -13.556 1.00 47.03 116 PRO A O 1
ATOM 928 N N . SER A 1 117 ? 22.393 5.595 -11.401 1.00 47.56 117 SER A N 1
ATOM 929 C CA . SER A 1 117 ? 23.637 4.845 -11.645 1.00 47.56 117 SER A CA 1
ATOM 930 C C . SER A 1 117 ? 23.436 3.385 -12.078 1.00 47.56 117 SER A C 1
ATOM 932 O O . SER A 1 117 ? 24.398 2.738 -12.481 1.00 47.56 117 SER A O 1
ATOM 934 N N . LYS A 1 118 ? 22.201 2.858 -12.025 1.00 44.75 118 LYS A N 1
ATOM 935 C CA . LYS A 1 118 ? 21.848 1.512 -12.524 1.00 44.75 118 LYS A CA 1
ATOM 936 C C . LYS A 1 118 ? 21.084 1.520 -13.844 1.00 44.75 118 LYS A C 1
ATOM 938 O O . LYS A 1 118 ? 20.771 0.451 -14.370 1.00 44.75 118 LYS A O 1
ATOM 943 N N . ARG A 1 119 ? 20.822 2.699 -14.419 1.00 51.62 119 ARG A N 1
ATOM 944 C CA . ARG A 1 119 ? 20.379 2.778 -15.811 1.00 51.62 119 ARG A CA 1
ATOM 945 C C . ARG A 1 119 ? 21.465 2.123 -16.653 1.00 51.62 119 ARG A C 1
ATOM 947 O O . ARG A 1 119 ? 22.616 2.553 -16.590 1.00 51.62 119 ARG A O 1
ATOM 954 N N . LYS A 1 120 ? 21.112 1.087 -17.425 1.00 52.62 120 LYS A N 1
ATOM 955 C CA . LYS A 1 120 ? 21.962 0.662 -18.542 1.00 52.62 120 LYS A CA 1
ATOM 956 C C . LYS A 1 120 ? 22.339 1.938 -19.284 1.00 52.62 120 LYS A C 1
ATOM 958 O O . LYS A 1 120 ? 21.446 2.721 -19.610 1.00 52.62 120 LYS A O 1
ATOM 963 N N . SER A 1 121 ? 23.633 2.189 -19.457 1.00 54.81 121 SER A N 1
ATOM 964 C CA . SER A 1 121 ? 24.091 3.243 -20.350 1.00 54.81 121 SER A CA 1
ATOM 965 C C . SER A 1 121 ? 23.500 2.915 -21.714 1.00 54.81 121 SER A C 1
ATOM 967 O O . SER A 1 121 ? 23.962 1.981 -22.366 1.00 54.81 121 SER A O 1
ATOM 969 N N . ILE A 1 122 ? 22.413 3.599 -22.066 1.00 58.19 122 ILE A N 1
ATOM 970 C CA . ILE A 1 122 ? 21.744 3.430 -23.349 1.00 58.19 122 ILE A CA 1
ATOM 971 C C . ILE A 1 122 ? 22.805 3.773 -24.383 1.00 58.19 122 ILE A C 1
ATOM 973 O O . ILE A 1 122 ? 23.405 4.854 -24.308 1.00 58.19 122 ILE A O 1
ATOM 977 N N . SER A 1 123 ? 23.102 2.835 -25.277 1.00 67.88 123 SER A N 1
ATOM 978 C CA . SER A 1 123 ? 24.079 3.116 -26.321 1.00 67.88 123 SER A CA 1
ATOM 979 C C . SER A 1 123 ? 23.548 4.252 -27.206 1.00 67.88 123 SER A C 1
ATOM 981 O O . SER A 1 123 ? 22.346 4.540 -27.245 1.00 67.88 123 SER A O 1
ATOM 983 N N . LYS A 1 124 ? 24.434 4.951 -27.918 1.00 67.44 124 LYS A N 1
ATOM 984 C CA . LYS A 1 124 ? 24.018 6.048 -28.808 1.00 67.44 124 LYS A CA 1
ATOM 985 C C . LYS A 1 124 ? 23.015 5.555 -29.864 1.00 67.44 124 LYS A C 1
ATOM 987 O O . LYS A 1 124 ? 22.124 6.300 -30.280 1.00 67.44 124 LYS A O 1
ATOM 992 N N . GLU A 1 125 ? 23.153 4.295 -30.250 1.00 69.12 125 GLU A N 1
ATOM 993 C CA . GLU A 1 125 ? 22.316 3.570 -31.197 1.00 69.12 125 GLU A CA 1
ATOM 994 C C . GLU A 1 125 ? 20.931 3.304 -30.595 1.00 69.12 125 GLU A C 1
ATOM 996 O O . GLU A 1 125 ? 19.939 3.764 -31.155 1.00 69.12 125 GLU A O 1
ATOM 1001 N N . GLU A 1 126 ? 20.856 2.707 -29.401 1.00 67.50 126 GLU A N 1
ATOM 1002 C CA . GLU A 1 126 ? 19.584 2.447 -28.704 1.00 67.50 126 GLU A CA 1
ATOM 1003 C C . GLU A 1 126 ? 18.799 3.744 -28.420 1.00 67.50 126 GLU A C 1
ATOM 1005 O O . GLU A 1 126 ? 17.570 3.785 -28.535 1.00 67.50 126 GLU A O 1
ATOM 1010 N N . TYR A 1 127 ? 19.496 4.836 -28.086 1.00 68.75 127 TYR A N 1
ATOM 1011 C CA . TYR A 1 127 ? 18.869 6.145 -27.881 1.00 68.75 127 TYR A CA 1
ATOM 1012 C C . TYR A 1 127 ? 18.270 6.692 -29.183 1.00 68.75 127 TYR A C 1
ATOM 1014 O O . TYR A 1 127 ? 17.150 7.211 -29.192 1.00 68.75 127 TYR A O 1
ATOM 1022 N N . SER A 1 128 ? 19.002 6.552 -30.289 1.00 72.62 128 SER A N 1
ATOM 1023 C CA . SER A 1 128 ? 18.570 7.019 -31.609 1.00 72.62 128 SER A CA 1
ATOM 1024 C C . SER A 1 128 ? 17.384 6.207 -32.137 1.00 72.62 128 SER A C 1
ATOM 1026 O O . SER A 1 128 ? 16.440 6.787 -32.674 1.00 72.62 128 SER A O 1
ATOM 1028 N N . GLU A 1 129 ? 17.382 4.893 -31.915 1.00 77.38 129 GLU A N 1
ATOM 1029 C CA . GLU A 1 129 ? 16.264 4.001 -32.247 1.00 77.38 129 GLU A CA 1
ATOM 1030 C C . GLU A 1 129 ? 15.009 4.321 -31.422 1.00 77.38 129 GLU A C 1
ATOM 1032 O O . GLU A 1 129 ? 13.894 4.371 -31.955 1.00 77.38 129 GLU A O 1
ATOM 1037 N N . GLY A 1 130 ? 15.176 4.608 -30.127 1.00 78.56 130 GLY A N 1
ATOM 1038 C CA . GLY A 1 130 ? 14.084 5.068 -29.269 1.00 78.56 130 GLY A CA 1
ATOM 1039 C C . GLY A 1 130 ? 13.465 6.375 -29.773 1.00 78.56 130 GLY A C 1
ATOM 1040 O O . GLY A 1 130 ? 12.238 6.497 -29.851 1.00 78.56 130 GLY A O 1
ATOM 1041 N N . LEU A 1 131 ? 14.306 7.332 -30.180 1.00 76.94 131 LEU A N 1
ATOM 1042 C CA . LEU A 1 131 ? 13.866 8.609 -30.743 1.00 76.94 131 LEU A CA 1
ATOM 1043 C C . LEU A 1 131 ? 13.131 8.427 -32.083 1.00 76.94 131 LEU A C 1
ATOM 1045 O O . LEU A 1 131 ? 12.082 9.042 -32.294 1.00 76.94 131 LEU A O 1
ATOM 1049 N N . GLU A 1 132 ? 13.640 7.553 -32.960 1.00 79.50 132 GLU A N 1
ATOM 1050 C CA . GLU A 1 132 ? 12.991 7.172 -34.224 1.00 79.50 132 GLU A CA 1
ATOM 1051 C C . GLU A 1 132 ? 11.588 6.617 -33.964 1.00 79.50 132 GLU A C 1
ATOM 1053 O O . GLU A 1 132 ? 10.613 7.070 -34.572 1.00 79.50 132 GLU A O 1
ATOM 1058 N N . LYS A 1 133 ? 11.458 5.680 -33.022 1.00 84.38 133 LYS A N 1
ATOM 1059 C CA . LYS A 1 133 ? 10.176 5.043 -32.703 1.00 84.38 133 LYS A CA 1
ATOM 1060 C C . LYS A 1 133 ? 9.134 6.053 -32.221 1.00 84.38 133 LYS A C 1
ATOM 1062 O O . LYS A 1 133 ? 7.979 6.004 -32.658 1.00 84.38 133 LYS A O 1
ATOM 1067 N N . VAL A 1 134 ? 9.529 6.991 -31.360 1.00 85.38 134 VAL A N 1
ATOM 1068 C CA . VAL A 1 134 ? 8.633 8.050 -30.864 1.00 85.38 134 VAL A CA 1
ATOM 1069 C C . VAL A 1 134 ? 8.235 8.994 -32.001 1.00 85.38 134 VAL A C 1
ATOM 1071 O O . VAL A 1 134 ? 7.051 9.303 -32.156 1.00 85.38 134 VAL A O 1
ATOM 1074 N N . MET A 1 135 ? 9.187 9.391 -32.849 1.00 83.75 135 MET A N 1
ATOM 1075 C CA . MET A 1 135 ? 8.937 10.263 -33.999 1.00 83.75 135 MET A CA 1
ATOM 1076 C C . MET A 1 135 ? 8.009 9.613 -35.036 1.00 83.75 135 MET A C 1
ATOM 1078 O O . MET A 1 135 ? 7.111 10.270 -35.568 1.00 83.75 135 MET A O 1
ATOM 1082 N N . MET A 1 136 ? 8.167 8.315 -35.292 1.00 83.25 136 MET A N 1
ATOM 1083 C CA . MET A 1 136 ? 7.301 7.566 -36.205 1.00 83.25 136 MET A CA 1
ATOM 1084 C C . MET A 1 136 ? 5.900 7.339 -35.646 1.00 83.25 136 MET A C 1
ATOM 1086 O O . MET A 1 136 ? 4.935 7.337 -36.412 1.00 83.25 136 MET A O 1
ATOM 1090 N N . SER A 1 137 ? 5.762 7.212 -34.329 1.00 87.81 137 SER A N 1
ATOM 1091 C CA . SER A 1 137 ? 4.463 6.997 -33.688 1.00 87.81 137 SER A CA 1
ATOM 1092 C C . SER A 1 137 ? 3.678 8.309 -33.571 1.00 87.81 137 SER A C 1
ATOM 1094 O O . SER A 1 137 ? 2.549 8.395 -34.053 1.00 87.81 137 SER A O 1
ATOM 1096 N N . PHE A 1 138 ? 4.305 9.368 -33.049 1.00 90.38 138 PHE A N 1
ATOM 1097 C CA . PHE A 1 138 ? 3.619 10.602 -32.635 1.00 90.38 138 PHE A CA 1
ATOM 1098 C C . PHE A 1 138 ? 4.019 11.863 -33.414 1.00 90.38 138 PHE A C 1
ATOM 1100 O O . PHE A 1 138 ? 3.406 12.913 -33.238 1.00 90.38 138 PHE A O 1
ATOM 1107 N N . GLY A 1 139 ? 5.035 11.800 -34.279 1.00 85.88 139 GLY A N 1
ATOM 1108 C CA . GLY A 1 139 ? 5.471 12.958 -35.061 1.00 85.88 139 GLY A CA 1
ATOM 1109 C C . GLY A 1 139 ? 4.427 13.422 -36.081 1.00 85.88 139 GLY A C 1
ATOM 1110 O O . GLY A 1 139 ? 3.561 12.664 -36.514 1.00 85.88 139 GLY A O 1
ATOM 1111 N N . SER A 1 140 ? 4.529 14.676 -36.523 1.00 87.25 140 SER A N 1
ATOM 1112 C CA . SER A 1 140 ? 3.681 15.187 -37.607 1.00 87.25 140 SER A CA 1
ATOM 1113 C C . SER A 1 140 ? 4.005 14.501 -38.941 1.00 87.25 140 SER A C 1
ATOM 1115 O O . SER A 1 140 ? 5.142 14.088 -39.182 1.00 87.25 140 SER A O 1
ATOM 1117 N N . SER A 1 141 ? 3.039 14.427 -39.864 1.00 87.00 141 SER A N 1
ATOM 1118 C CA . SER A 1 141 ? 3.247 13.813 -41.189 1.00 87.00 141 SER A CA 1
ATOM 1119 C C . SER A 1 141 ? 4.428 14.429 -41.952 1.00 87.00 141 SER A C 1
ATOM 1121 O O . SER A 1 141 ? 5.174 13.721 -42.630 1.00 87.00 141 SER A O 1
ATOM 1123 N N . ARG A 1 142 ? 4.652 15.743 -41.795 1.00 83.31 142 ARG A N 1
ATOM 1124 C CA . ARG A 1 142 ? 5.801 16.455 -42.378 1.00 83.31 142 ARG A CA 1
ATOM 1125 C C . ARG A 1 142 ? 7.125 15.988 -41.770 1.00 83.31 142 ARG A C 1
ATOM 1127 O O . ARG A 1 142 ? 8.072 15.745 -42.515 1.00 83.31 142 ARG A O 1
ATOM 1134 N N . ALA A 1 143 ? 7.176 15.824 -40.449 1.00 79.75 143 ALA A N 1
ATOM 1135 C CA . ALA A 1 143 ? 8.359 15.344 -39.744 1.00 79.75 143 ALA A CA 1
ATOM 1136 C C . ALA A 1 143 ? 8.699 13.894 -40.136 1.00 79.75 143 ALA A C 1
ATOM 1138 O O . ALA A 1 143 ? 9.841 13.619 -40.502 1.00 79.75 143 ALA A O 1
ATOM 1139 N N . LYS A 1 144 ? 7.704 12.994 -40.181 1.00 87.88 144 LYS A N 1
ATOM 1140 C CA . LYS A 1 144 ? 7.897 11.594 -40.617 1.00 87.88 144 LYS A CA 1
ATOM 1141 C C . LYS A 1 144 ? 8.444 11.507 -42.046 1.00 87.88 144 LYS A C 1
ATOM 1143 O O . LYS A 1 144 ? 9.361 10.729 -42.322 1.00 87.88 144 LYS A O 1
ATOM 1148 N N . LYS A 1 145 ? 7.916 12.337 -42.957 1.00 86.06 145 LYS A N 1
ATOM 1149 C CA . LYS A 1 145 ? 8.354 12.385 -44.361 1.00 86.06 145 LYS A CA 1
ATOM 1150 C C . LYS A 1 145 ? 9.786 12.907 -44.504 1.00 86.06 145 LYS A C 1
ATOM 1152 O O . LYS A 1 145 ? 10.563 12.311 -45.245 1.00 86.06 145 LYS A O 1
ATOM 1157 N N . ALA A 1 146 ? 10.139 13.976 -43.786 1.00 83.19 146 ALA A N 1
ATOM 1158 C CA . ALA A 1 146 ? 11.495 14.530 -43.787 1.00 83.19 146 ALA A CA 1
ATOM 1159 C C . ALA A 1 146 ? 12.521 13.527 -43.236 1.00 83.19 146 ALA A C 1
ATOM 1161 O O . ALA A 1 146 ? 13.569 13.317 -43.840 1.00 83.19 146 ALA A O 1
ATOM 1162 N N . TRP A 1 147 ? 12.179 12.845 -42.143 1.00 81.19 147 TRP A N 1
ATOM 1163 C CA . TRP A 1 147 ? 13.048 11.851 -41.518 1.00 81.19 147 TRP A CA 1
ATOM 1164 C C . TRP A 1 147 ? 13.269 10.620 -42.407 1.00 81.19 147 TRP A C 1
ATOM 1166 O O . TRP A 1 147 ? 14.400 10.192 -42.618 1.00 81.19 147 TRP A O 1
ATOM 1176 N N . SER A 1 148 ? 12.201 10.109 -43.029 1.00 81.00 148 SER A N 1
ATOM 1177 C CA . SER A 1 148 ? 12.293 8.987 -43.977 1.00 81.00 148 SER A CA 1
ATOM 1178 C C . SER A 1 148 ? 13.131 9.325 -45.215 1.00 81.00 148 SER A C 1
ATOM 1180 O O . SER A 1 148 ? 13.796 8.450 -45.765 1.00 81.00 148 SER A O 1
ATOM 1182 N N . ALA A 1 149 ? 13.089 10.580 -45.674 1.00 81.75 149 ALA A N 1
ATOM 1183 C CA . ALA A 1 149 ? 13.920 11.052 -46.780 1.00 81.75 149 ALA A CA 1
ATOM 1184 C C . ALA A 1 149 ? 15.396 11.165 -46.367 1.00 81.75 149 ALA A C 1
ATOM 1186 O O . ALA A 1 149 ? 16.262 10.702 -47.102 1.00 81.75 149 ALA A O 1
ATOM 1187 N N . ALA A 1 150 ? 15.676 11.702 -45.175 1.00 78.94 150 ALA A N 1
ATOM 1188 C CA . ALA A 1 150 ? 17.032 11.782 -44.635 1.00 78.94 150 ALA A CA 1
ATOM 1189 C C . ALA A 1 150 ? 17.661 10.391 -44.439 1.00 78.94 150 ALA A C 1
ATOM 1191 O O . ALA A 1 150 ? 18.798 10.186 -44.846 1.00 78.94 150 ALA A O 1
ATOM 1192 N N . LYS A 1 151 ? 16.906 9.415 -43.908 1.00 79.12 151 LYS A N 1
ATOM 1193 C CA . LYS A 1 151 ? 17.372 8.023 -43.759 1.00 79.12 151 LYS A CA 1
ATOM 1194 C C . LYS A 1 151 ? 17.637 7.349 -45.104 1.00 79.12 151 LYS A C 1
ATOM 1196 O O . LYS A 1 151 ? 18.643 6.671 -45.249 1.00 79.12 151 LYS A O 1
ATOM 1201 N N . ARG A 1 152 ? 16.773 7.564 -46.104 1.00 75.94 152 ARG A N 1
ATOM 1202 C CA . ARG A 1 152 ? 16.992 7.044 -47.468 1.00 75.94 152 ARG A CA 1
ATOM 1203 C C . ARG A 1 152 ? 18.220 7.639 -48.148 1.00 75.94 152 ARG A C 1
ATOM 1205 O O . ARG A 1 152 ? 18.874 6.943 -48.910 1.00 75.94 152 ARG A O 1
ATOM 1212 N N . ASN A 1 153 ? 18.520 8.901 -47.865 1.00 75.81 153 ASN A N 1
ATOM 1213 C CA . ASN A 1 153 ? 19.666 9.600 -48.437 1.00 75.81 153 ASN A CA 1
ATOM 1214 C C . ASN A 1 153 ? 20.932 9.463 -47.581 1.00 75.81 153 ASN A C 1
ATOM 1216 O O . ASN A 1 153 ? 21.940 10.098 -47.886 1.00 75.81 153 ASN A O 1
ATOM 1220 N N . HIS A 1 154 ? 20.897 8.664 -46.511 1.00 73.31 154 HIS A N 1
ATOM 1221 C CA . HIS A 1 154 ? 22.079 8.388 -45.713 1.00 73.31 154 HIS A CA 1
ATOM 1222 C C . HIS A 1 154 ? 22.995 7.447 -46.497 1.00 73.31 154 HIS A C 1
ATOM 1224 O O . HIS A 1 154 ? 22.829 6.230 -46.490 1.00 73.31 154 HIS A O 1
ATOM 1230 N N . ILE A 1 155 ? 23.975 8.027 -47.178 1.00 62.03 155 ILE A N 1
ATOM 1231 C CA . ILE A 1 155 ? 25.040 7.290 -47.851 1.00 62.03 155 ILE A CA 1
ATOM 1232 C C . ILE A 1 155 ? 26.039 6.853 -46.779 1.00 62.03 155 ILE A C 1
ATOM 1234 O O . ILE A 1 155 ? 26.515 7.671 -45.992 1.00 62.03 155 ILE A O 1
ATOM 1238 N N . ASP A 1 156 ? 26.319 5.555 -46.710 1.00 59.31 156 ASP A N 1
ATOM 1239 C CA . ASP A 1 156 ? 27.410 5.042 -45.889 1.00 59.31 156 ASP A CA 1
ATOM 1240 C C . ASP A 1 156 ? 28.735 5.490 -46.521 1.00 59.31 156 ASP A C 1
ATOM 1242 O O . ASP A 1 156 ? 29.067 5.102 -47.644 1.00 59.31 156 ASP A O 1
ATOM 1246 N N . LEU A 1 157 ? 29.474 6.345 -45.810 1.00 57.34 157 LEU A N 1
ATOM 1247 C CA . LEU A 1 157 ? 30.741 6.927 -46.266 1.00 57.34 157 LEU A CA 1
ATOM 1248 C C . LEU A 1 157 ? 31.791 5.857 -46.616 1.00 57.34 157 LEU A C 1
ATOM 1250 O O . LEU A 1 157 ? 32.696 6.127 -47.404 1.00 57.34 157 LEU A O 1
ATOM 1254 N N . SER A 1 158 ? 31.645 4.631 -46.101 1.00 55.22 158 SER A N 1
ATOM 1255 C CA . SER A 1 158 ? 32.514 3.499 -46.444 1.00 55.22 158 SER A CA 1
ATOM 1256 C C . SER A 1 158 ? 32.318 2.968 -47.875 1.00 55.22 158 SER A C 1
ATOM 1258 O O . SER A 1 158 ? 33.208 2.302 -48.411 1.00 55.22 158 SER A O 1
ATOM 1260 N N . MET A 1 159 ? 31.184 3.269 -48.522 1.00 53.94 159 MET A N 1
ATOM 1261 C CA . MET A 1 159 ? 30.923 2.895 -49.918 1.00 53.94 159 MET A CA 1
ATOM 1262 C C . MET A 1 159 ? 31.436 3.931 -50.926 1.00 53.94 159 MET A C 1
ATOM 1264 O O . MET A 1 159 ? 31.729 3.567 -52.064 1.00 53.94 159 MET A O 1
ATOM 1268 N N . THR A 1 160 ? 31.597 5.193 -50.523 1.00 52.75 160 THR A N 1
ATOM 1269 C CA . THR A 1 160 ? 32.033 6.283 -51.415 1.00 52.75 160 THR A CA 1
ATOM 1270 C C . THR A 1 160 ? 33.533 6.292 -51.723 1.00 52.75 160 THR A C 1
ATOM 1272 O O . THR A 1 160 ? 33.914 6.785 -52.783 1.00 52.75 160 THR A O 1
ATOM 1275 N N . ASP A 1 161 ? 34.379 5.681 -50.886 1.00 54.00 161 ASP A N 1
ATOM 1276 C CA . ASP A 1 161 ? 35.831 5.601 -51.144 1.00 54.00 161 ASP A CA 1
ATOM 1277 C C . ASP A 1 161 ? 36.191 4.657 -52.307 1.00 54.00 161 ASP A C 1
ATOM 1279 O O . ASP A 1 161 ? 37.246 4.797 -52.922 1.00 54.00 161 ASP A O 1
ATOM 1283 N N . LYS A 1 162 ? 35.311 3.711 -52.664 1.00 53.91 162 LYS A N 1
ATOM 1284 C CA . LYS A 1 162 ? 35.559 2.761 -53.767 1.00 53.91 162 LYS A CA 1
ATOM 1285 C C . LYS A 1 162 ? 35.177 3.299 -55.148 1.00 53.91 162 LYS A C 1
ATOM 1287 O O . LYS A 1 162 ? 35.574 2.709 -56.146 1.00 53.91 162 LYS A O 1
ATOM 1292 N N . SER A 1 163 ? 34.419 4.393 -55.219 1.00 54.38 163 SER A N 1
ATOM 1293 C CA . SER A 1 163 ? 33.910 4.960 -56.478 1.00 54.38 163 SER A CA 1
ATOM 1294 C C . SER A 1 163 ? 34.668 6.198 -56.971 1.00 54.38 163 SER A C 1
ATOM 1296 O O . SER A 1 163 ? 34.302 6.747 -58.002 1.00 54.38 163 SER A O 1
ATOM 1298 N N . LEU A 1 164 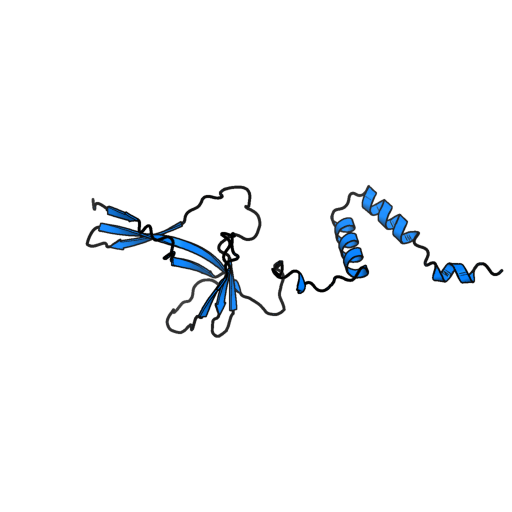? 35.710 6.641 -56.259 1.00 52.09 164 LEU A N 1
ATOM 1299 C CA . LEU A 1 164 ? 36.542 7.798 -56.631 1.00 52.09 164 LEU A CA 1
ATOM 1300 C C . LEU A 1 164 ? 37.834 7.424 -57.394 1.00 52.09 164 LEU A C 1
ATOM 1302 O O . LEU A 1 164 ? 38.638 8.302 -57.686 1.00 52.09 164 LEU A O 1
ATOM 1306 N N . PHE A 1 165 ? 38.023 6.145 -57.744 1.00 50.91 165 PHE A N 1
ATOM 1307 C CA . PHE A 1 165 ? 39.180 5.632 -58.498 1.00 50.91 165 PHE A CA 1
ATOM 1308 C C . PHE A 1 165 ? 38.785 4.920 -59.809 1.00 50.91 165 PHE A C 1
ATOM 1310 O O . PHE A 1 165 ? 39.232 3.803 -60.074 1.00 50.91 165 PHE A O 1
ATOM 1317 N N . LEU A 1 166 ? 37.958 5.565 -60.637 1.00 42.69 166 LEU A N 1
ATOM 1318 C CA . LEU A 1 166 ? 37.817 5.252 -62.066 1.00 42.69 166 LEU A CA 1
ATOM 1319 C C . LEU A 1 166 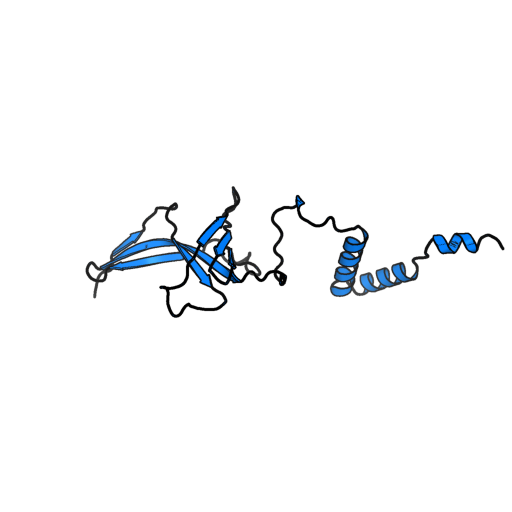? 37.832 6.542 -62.886 1.00 42.69 166 LEU A C 1
ATOM 1321 O O . LEU A 1 166 ? 37.071 7.465 -62.521 1.00 42.69 166 LEU A O 1
#

Sequence (166 aa):
MMEITIQETNSQRDAIPLLSFSNGRLDSSSDVKVKHSLYQEKGMKRRTLVTKTDHMTYIGTNYETEGTMSTFPFRKYMIGVLDKETGTMELHNTDIFHMTPYIKGKTDTPVTDPNPSKRKSISKEEYSEGLEKVMMSFGSSRAKKAWSAAKRNHIDLSMTDKSLFL

InterPro domains:
  IPR009668 RNA polymerase I associated factor, A49-like [PF06870] (34-158)
  IPR009668 RNA polymerase I associated factor, A49-like [PTHR14440] (2-156)

Nearest PDB structures (foldseek):
  7ob9-assembly1_M  TM=5.032E-01  e=4.887E-09  Homo sapiens
  4c2m-assembly2_2  TM=7.341E-01  e=1.131E-04  Saccharomyces cerevisiae
  6hko-assembly1_M  TM=5.550E-01  e=8.243E-06  Saccharomyces cerevisiae S288C
  6rwe-assembly1_M  TM=4.876E-01  e=4.483E-06  Saccharomyces cerevisiae
  5m64-assembly1_M  TM=6.938E-01  e=1.064E-04  Saccharomyces cerevisiae

pLDDT: mean 73.87, std 16.39, range [38.06, 93.12]

Radius of gyration: 27.18 Å; Cα contacts (8 Å, |Δi|>4): 179; chains: 1; bounding box: 70×36×87 Å

Foldseek 3Di:
DDDAAEDEDPPPVPADEAEDEPVDDDPDPPPWDKDWDKDDDPPDPKIWIWIDTPPWIKIWILDDDDDPPDDDPDDWDWDWDADPVNNYIYTHGYRYIYIYTDDVPDCPDPPPPPDPVPPDPQPPVNVVVVVLVCCCVDNDPVSVVVVVVVVVPPDDPVVVVVVPPD

Solvent-accessible surface area (backbone atoms only — not comparable to full-atom values): 10593 Å² total; per-residue (Å²): 136,86,71,73,46,80,43,77,54,86,53,83,88,65,49,50,73,44,81,45,49,77,92,57,80,76,93,66,77,90,82,68,60,73,47,80,47,80,45,66,54,90,95,48,90,58,36,40,40,38,39,38,44,91,88,49,40,29,43,22,33,57,54,90,82,83,93,65,95,80,78,68,104,73,84,80,55,67,49,73,50,70,42,82,88,80,27,39,29,42,35,35,44,39,46,54,25,53,28,40,78,62,50,93,92,62,75,89,60,87,71,74,66,89,50,80,88,72,54,73,80,70,47,76,62,59,51,49,52,54,51,50,53,49,39,68,72,72,44,54,74,66,55,43,53,53,50,55,50,52,62,71,65,58,71,62,72,84,63,57,71,73,69,76,79,122